Protein AF-A0A8J7JXX5-F1 (afdb_monomer_lite)

Structure (mmCIF, N/CA/C/O backbone):
data_AF-A0A8J7JXX5-F1
#
_entry.id   AF-A0A8J7JXX5-F1
#
loop_
_atom_site.group_PDB
_atom_site.id
_atom_site.type_symbol
_atom_site.label_atom_id
_atom_site.label_alt_id
_atom_site.label_comp_id
_atom_site.label_asym_id
_atom_site.label_entity_id
_atom_site.label_seq_id
_atom_site.pdbx_PDB_ins_code
_atom_site.Cartn_x
_atom_site.Cartn_y
_atom_site.Cartn_z
_atom_site.occupancy
_atom_site.B_iso_or_equiv
_atom_site.auth_seq_id
_atom_site.auth_comp_id
_atom_site.auth_asym_id
_atom_site.auth_atom_id
_atom_site.pdbx_PDB_model_num
ATOM 1 N N . MET A 1 1 ? 9.045 -2.085 -5.0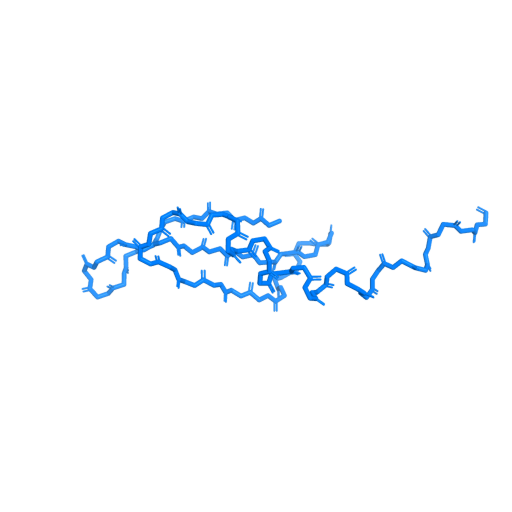64 1.00 83.50 1 MET A N 1
ATOM 2 C CA . MET A 1 1 ? 7.760 -2.136 -4.331 1.00 83.50 1 MET A CA 1
ATOM 3 C C . MET A 1 1 ? 8.007 -1.622 -2.930 1.00 83.50 1 MET A C 1
ATOM 5 O O . MET A 1 1 ? 9.000 -2.017 -2.335 1.00 83.50 1 MET A O 1
ATOM 9 N N . ASP A 1 2 ? 7.126 -0.763 -2.439 1.00 87.44 2 ASP A N 1
ATOM 10 C CA . ASP A 1 2 ? 7.169 -0.184 -1.094 1.00 87.44 2 ASP A CA 1
ATOM 11 C C . ASP A 1 2 ? 5.975 -0.698 -0.262 1.00 87.44 2 ASP A C 1
ATOM 13 O O . ASP A 1 2 ? 4.888 -0.877 -0.817 1.00 87.44 2 ASP A O 1
ATOM 17 N N . GLU A 1 3 ? 6.171 -0.970 1.035 1.00 89.31 3 GLU A N 1
ATOM 18 C CA . GLU A 1 3 ? 5.128 -1.387 1.994 1.00 89.31 3 GLU A CA 1
ATOM 19 C C . GLU A 1 3 ? 5.047 -0.340 3.110 1.00 89.31 3 GLU A C 1
ATOM 21 O O . GLU A 1 3 ? 6.034 -0.073 3.793 1.00 89.31 3 GLU A O 1
ATOM 26 N N . THR A 1 4 ? 3.862 0.228 3.327 1.00 91.88 4 THR A N 1
ATOM 27 C CA . THR A 1 4 ? 3.608 1.180 4.413 1.00 91.88 4 THR A CA 1
ATOM 28 C C . THR A 1 4 ? 2.280 0.897 5.110 1.00 91.88 4 THR A C 1
ATOM 30 O O . THR A 1 4 ? 1.455 0.118 4.633 1.00 91.88 4 THR A O 1
ATOM 33 N N . TYR A 1 5 ? 2.062 1.527 6.259 1.00 93.06 5 TYR A N 1
ATOM 34 C CA . TYR A 1 5 ? 0.844 1.395 7.049 1.00 93.06 5 TYR A CA 1
ATOM 35 C C . TYR A 1 5 ? 0.054 2.689 7.043 1.00 93.06 5 TYR A C 1
ATOM 37 O O . TYR A 1 5 ? 0.567 3.743 7.415 1.00 93.06 5 TYR A O 1
ATOM 45 N N . ILE A 1 6 ? -1.226 2.598 6.688 1.00 94.56 6 ILE A N 1
ATOM 46 C CA . ILE A 1 6 ? -2.128 3.748 6.689 1.00 94.56 6 ILE A CA 1
ATOM 47 C C . ILE A 1 6 ? -3.396 3.452 7.482 1.00 94.56 6 ILE A C 1
ATOM 49 O O . ILE A 1 6 ? -3.853 2.311 7.570 1.00 94.56 6 ILE A O 1
ATOM 53 N N . LYS A 1 7 ? -3.994 4.499 8.051 1.00 95.94 7 LYS A N 1
ATOM 54 C CA . LYS A 1 7 ? -5.262 4.406 8.776 1.00 95.94 7 LYS A CA 1
ATOM 55 C C . LYS A 1 7 ? -6.404 4.832 7.857 1.00 95.94 7 LYS A C 1
ATOM 57 O O . LYS A 1 7 ? -6.498 5.996 7.482 1.00 95.94 7 LYS A O 1
ATOM 62 N N . VAL A 1 8 ? -7.288 3.900 7.507 1.00 92.38 8 VAL A N 1
ATOM 63 C CA . VAL A 1 8 ? -8.468 4.152 6.664 1.00 92.38 8 VAL A CA 1
ATOM 64 C C . VAL A 1 8 ? -9.721 3.966 7.506 1.00 92.38 8 VAL A C 1
ATOM 66 O O . VAL A 1 8 ? -9.984 2.867 7.991 1.00 92.38 8 VAL A O 1
ATOM 69 N N . LYS A 1 9 ? -10.497 5.044 7.689 1.00 93.31 9 LYS A N 1
ATOM 70 C CA . LYS A 1 9 ? -11.720 5.055 8.519 1.00 93.31 9 LYS A CA 1
ATOM 71 C C . LYS A 1 9 ? -11.505 4.449 9.916 1.00 93.31 9 LYS A C 1
ATOM 73 O O . LYS A 1 9 ? -12.303 3.652 10.393 1.00 93.31 9 LYS A O 1
ATOM 78 N N . GLY A 1 10 ? -10.389 4.790 10.556 1.00 94.81 10 GLY A N 1
ATOM 79 C CA . GLY A 1 10 ? -10.070 4.309 11.902 1.00 94.81 10 GLY A CA 1
ATOM 80 C C . GLY A 1 10 ? -9.337 2.964 11.962 1.00 94.81 10 GLY A C 1
ATOM 81 O O . GLY A 1 10 ? -8.773 2.652 13.007 1.00 94.81 10 GLY A O 1
ATOM 82 N N . VAL A 1 11 ? -9.266 2.213 10.858 1.00 94.50 11 VAL A N 1
ATOM 83 C CA . VAL A 1 11 ? -8.653 0.876 10.805 1.00 94.50 11 VAL A CA 1
ATOM 84 C C . VAL A 1 11 ? -7.292 0.933 10.117 1.00 94.50 11 VAL A C 1
ATOM 86 O O . VAL A 1 11 ? -7.159 1.513 9.038 1.00 94.50 11 VAL A O 1
ATOM 89 N N . TRP A 1 12 ? -6.282 0.319 10.732 1.00 94.75 12 TRP A N 1
ATOM 90 C CA . TRP A 1 12 ? -4.954 0.175 10.138 1.00 94.75 12 TRP A CA 1
ATOM 91 C C . TRP A 1 12 ? -4.967 -0.844 9.004 1.00 94.75 12 TRP A C 1
ATOM 93 O O . TRP A 1 12 ? -5.517 -1.936 9.142 1.00 94.75 12 TRP A O 1
ATOM 103 N N . LYS A 1 13 ? -4.360 -0.473 7.880 1.00 95.00 13 LYS A N 1
ATOM 104 C CA . LYS A 1 13 ? -4.244 -1.304 6.686 1.00 95.00 13 LYS A CA 1
ATOM 105 C C . LYS A 1 13 ? -2.845 -1.182 6.098 1.00 95.00 13 LYS A C 1
ATOM 107 O O . LYS A 1 13 ? -2.203 -0.137 6.212 1.00 95.00 13 LYS A O 1
ATOM 112 N N . TYR A 1 14 ? -2.416 -2.248 5.441 1.00 94.31 14 TYR A N 1
ATOM 113 C CA . TYR A 1 14 ? -1.167 -2.307 4.700 1.00 94.31 14 TYR A CA 1
ATOM 114 C C . TYR A 1 14 ? -1.392 -1.728 3.313 1.00 94.31 14 TYR A C 1
ATOM 116 O O . TYR A 1 14 ? -2.253 -2.206 2.573 1.00 94.31 14 TYR A O 1
ATOM 124 N N . LEU A 1 15 ? -0.627 -0.704 2.969 1.00 93.56 15 LEU A N 1
ATOM 125 C CA . LEU A 1 15 ? -0.581 -0.132 1.638 1.00 93.56 15 LEU A CA 1
ATOM 126 C C . LEU A 1 15 ? 0.705 -0.590 0.958 1.00 93.56 15 LEU A C 1
ATOM 128 O O . LEU A 1 15 ? 1.805 -0.271 1.403 1.00 93.56 15 LEU A O 1
ATOM 132 N N . TYR A 1 16 ? 0.551 -1.298 -0.148 1.00 93.62 16 TYR A N 1
ATOM 133 C CA . TYR A 1 16 ? 1.638 -1.661 -1.037 1.00 93.62 16 TYR A CA 1
ATOM 134 C C . TYR A 1 16 ? 1.632 -0.747 -2.255 1.00 93.62 16 TYR A C 1
ATOM 136 O O . TYR A 1 16 ? 0.572 -0.500 -2.833 1.00 93.62 16 TYR A O 1
ATOM 144 N N . ARG A 1 17 ? 2.805 -0.270 -2.670 1.00 92.19 17 ARG A N 1
ATOM 145 C CA . ARG A 1 17 ? 2.969 0.589 -3.851 1.00 92.19 17 ARG A CA 1
ATOM 146 C C . ARG A 1 17 ? 3.923 -0.052 -4.848 1.00 92.19 17 ARG A C 1
ATOM 148 O O . ARG A 1 17 ? 5.059 -0.394 -4.496 1.00 92.19 17 ARG A O 1
ATOM 155 N N . ALA A 1 18 ? 3.491 -0.188 -6.097 1.00 90.50 18 ALA A N 1
ATOM 156 C CA . ALA A 1 18 ? 4.403 -0.420 -7.207 1.00 90.50 18 ALA A CA 1
ATOM 157 C C . ALA A 1 18 ? 4.997 0.914 -7.633 1.00 90.50 18 ALA A C 1
ATOM 159 O O . ALA A 1 18 ? 4.273 1.829 -8.006 1.00 90.50 18 ALA A O 1
ATOM 160 N N . VAL A 1 19 ? 6.319 0.993 -7.589 1.00 88.62 19 VAL A N 1
ATOM 161 C CA . VAL A 1 19 ? 7.092 2.131 -8.076 1.00 88.62 19 VAL A CA 1
ATOM 162 C C . VAL A 1 19 ? 8.043 1.629 -9.153 1.00 88.62 19 VAL A C 1
ATOM 164 O O . VAL A 1 19 ? 8.547 0.505 -9.033 1.00 88.62 19 VAL A O 1
ATOM 167 N N . ASP A 1 20 ? 8.239 2.418 -10.203 1.00 85.12 20 ASP A N 1
ATOM 168 C CA . ASP A 1 20 ? 9.257 2.148 -11.216 1.00 85.12 20 ASP A CA 1
ATOM 169 C C . ASP A 1 20 ? 10.659 2.561 -10.726 1.00 85.12 20 ASP A C 1
ATOM 171 O O . ASP A 1 20 ? 10.840 3.045 -9.605 1.00 85.12 20 ASP A O 1
ATOM 175 N N . SER A 1 21 ? 11.674 2.354 -11.566 1.00 83.62 21 SER A N 1
ATOM 176 C CA . SER A 1 21 ? 13.064 2.713 -11.256 1.00 83.62 21 SER A CA 1
ATOM 177 C C . SER A 1 21 ? 13.315 4.220 -11.166 1.00 83.62 21 SER A C 1
ATOM 179 O O . SER A 1 21 ? 14.335 4.625 -10.618 1.00 83.62 21 SER A O 1
ATOM 181 N N . GLN A 1 22 ? 12.418 5.048 -11.704 1.00 88.00 22 GLN A N 1
ATOM 182 C CA . GLN A 1 22 ? 12.476 6.508 -11.620 1.00 88.00 22 GLN A CA 1
ATOM 183 C C . GLN A 1 22 ? 11.714 7.047 -10.398 1.00 88.00 22 GLN A C 1
ATOM 185 O O . GLN A 1 22 ? 11.715 8.250 -10.152 1.00 88.00 22 GLN A O 1
ATOM 190 N N . GLY A 1 23 ? 11.089 6.168 -9.608 1.00 84.12 23 GLY A N 1
ATOM 191 C CA . GLY A 1 23 ? 10.297 6.540 -8.440 1.00 84.12 23 GLY A CA 1
ATOM 192 C C . GLY A 1 23 ? 8.859 6.943 -8.770 1.00 84.12 23 GLY A C 1
ATOM 193 O O . GLY A 1 23 ? 8.131 7.360 -7.865 1.00 84.12 23 GLY A O 1
ATOM 194 N N . ASN A 1 24 ? 8.408 6.789 -10.019 1.00 86.81 24 ASN A N 1
ATOM 195 C CA . ASN A 1 24 ? 7.012 7.032 -10.365 1.00 86.81 24 ASN A CA 1
ATOM 196 C C . ASN A 1 24 ? 6.150 5.905 -9.810 1.00 86.81 24 ASN A C 1
ATOM 198 O O . ASN A 1 24 ? 6.497 4.725 -9.897 1.00 86.81 24 ASN A O 1
ATOM 202 N N . THR A 1 25 ? 5.000 6.262 -9.242 1.00 87.38 25 THR A N 1
ATOM 203 C CA . THR A 1 25 ? 4.075 5.253 -8.727 1.00 87.38 25 THR A CA 1
ATOM 204 C C . THR A 1 25 ? 3.208 4.714 -9.856 1.00 87.38 25 THR A C 1
ATOM 206 O O . THR A 1 25 ? 2.506 5.472 -10.517 1.00 87.38 25 THR A O 1
ATOM 209 N N . LEU A 1 26 ? 3.265 3.401 -10.060 1.00 87.50 26 LEU A N 1
ATOM 210 C CA . LEU A 1 26 ? 2.527 2.684 -11.093 1.00 87.50 26 LEU A CA 1
ATOM 211 C C . LEU A 1 26 ? 1.135 2.272 -10.605 1.00 87.50 26 LEU A C 1
ATOM 213 O O . LEU A 1 26 ? 0.157 2.446 -11.322 1.00 87.50 26 LEU A O 1
ATOM 217 N N . ASP A 1 27 ? 1.046 1.704 -9.397 1.00 89.62 27 ASP A N 1
ATOM 218 C CA . ASP A 1 27 ? -0.214 1.208 -8.834 1.00 89.62 27 ASP A CA 1
ATOM 219 C C . ASP A 1 27 ? -0.121 1.005 -7.310 1.00 89.62 27 ASP A C 1
ATOM 221 O O . ASP A 1 27 ? 0.972 0.977 -6.731 1.00 89.62 27 ASP A O 1
ATOM 225 N N . PHE A 1 28 ? -1.270 0.819 -6.661 1.00 90.62 28 PHE A N 1
ATOM 226 C CA . PHE A 1 28 ? -1.421 0.663 -5.220 1.00 90.62 28 PHE A CA 1
ATOM 227 C C . PHE A 1 28 ? -2.307 -0.543 -4.880 1.00 90.62 28 PHE A C 1
ATOM 229 O O . PHE A 1 28 ? -3.326 -0.790 -5.517 1.00 90.62 28 PHE A O 1
ATOM 236 N N . MET A 1 29 ? -1.970 -1.262 -3.811 1.00 91.56 29 MET A N 1
ATOM 237 C CA . MET A 1 29 ? -2.793 -2.339 -3.260 1.00 91.56 29 MET A CA 1
ATOM 238 C C . MET A 1 29 ? -2.980 -2.129 -1.760 1.00 91.56 29 MET A C 1
ATOM 240 O O . MET A 1 29 ? -2.011 -1.987 -1.020 1.00 91.56 29 MET A O 1
ATOM 244 N N . LEU A 1 30 ? -4.2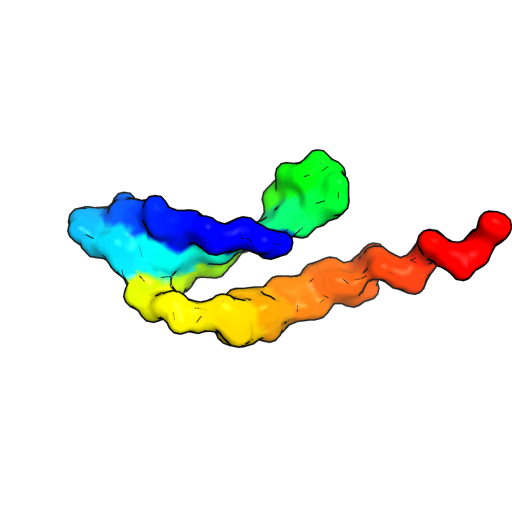31 -2.139 -1.302 1.00 92.56 30 LEU A N 1
ATOM 245 C CA . LEU A 1 30 ? -4.575 -2.018 0.112 1.00 92.56 30 LEU A CA 1
ATOM 246 C C . LEU A 1 30 ? -5.024 -3.376 0.655 1.00 92.56 30 LEU A C 1
ATOM 248 O O . LEU A 1 30 ? -5.959 -3.973 0.125 1.00 92.56 30 LEU A O 1
ATOM 252 N N . SER A 1 31 ? -4.399 -3.838 1.733 1.00 91.31 31 SER A N 1
ATOM 253 C CA . SER A 1 31 ? -4.721 -5.107 2.386 1.00 91.31 31 SER A CA 1
ATOM 254 C C . SER A 1 31 ? -4.998 -4.912 3.875 1.00 91.31 31 SER A C 1
ATOM 256 O O . SER A 1 31 ? -4.385 -4.078 4.541 1.00 91.31 31 SER A O 1
ATOM 258 N N . ALA A 1 32 ? -5.933 -5.694 4.414 1.00 91.25 32 ALA A N 1
ATOM 259 C CA . ALA A 1 32 ? -6.168 -5.761 5.857 1.00 91.25 32 ALA A CA 1
ATOM 260 C C . ALA A 1 32 ? -5.083 -6.577 6.584 1.00 91.25 32 ALA A C 1
ATOM 262 O O . ALA A 1 32 ? -4.875 -6.396 7.779 1.00 91.25 32 ALA A O 1
ATOM 263 N N . THR A 1 33 ? -4.381 -7.454 5.865 1.00 89.19 33 THR A N 1
ATOM 264 C CA . THR A 1 33 ? -3.337 -8.338 6.393 1.00 89.19 33 THR A CA 1
ATOM 265 C C . THR A 1 33 ? -2.007 -8.103 5.686 1.00 89.19 33 THR A C 1
ATOM 267 O O . THR A 1 33 ? -1.972 -7.653 4.535 1.00 89.19 33 THR A O 1
ATOM 270 N N . ARG A 1 34 ? -0.903 -8.441 6.362 1.00 88.81 34 ARG A N 1
ATOM 271 C CA . ARG A 1 34 ? 0.426 -8.425 5.750 1.00 88.81 34 ARG A CA 1
ATOM 272 C C . ARG A 1 34 ? 0.546 -9.596 4.790 1.00 88.81 34 ARG A C 1
ATOM 274 O O . ARG A 1 34 ? 0.790 -10.721 5.219 1.00 88.81 34 ARG A O 1
ATOM 281 N N . ASP A 1 35 ? 0.385 -9.340 3.501 1.00 87.00 35 ASP A N 1
ATOM 282 C CA . ASP A 1 35 ? 0.593 -10.354 2.471 1.00 87.00 35 ASP A CA 1
ATOM 283 C C . ASP A 1 35 ? 1.437 -9.795 1.327 1.00 87.00 35 ASP A C 1
ATOM 285 O O . ASP A 1 35 ? 0.968 -9.498 0.224 1.00 87.00 35 ASP A O 1
ATOM 289 N N . GLY A 1 36 ? 2.738 -9.693 1.601 1.00 87.31 36 GLY A N 1
ATOM 290 C CA . GLY A 1 36 ? 3.725 -9.293 0.606 1.00 87.31 36 GLY A CA 1
ATOM 291 C C . GLY A 1 36 ? 3.802 -10.253 -0.586 1.00 87.31 36 GLY A C 1
ATOM 292 O O . GLY A 1 36 ? 4.189 -9.833 -1.672 1.00 87.31 36 GLY A O 1
ATOM 293 N N . LYS A 1 37 ? 3.394 -11.525 -0.438 1.00 89.88 37 LYS A N 1
ATOM 294 C CA . LYS A 1 37 ? 3.376 -12.484 -1.555 1.00 89.88 37 LYS A CA 1
ATOM 295 C C . LYS A 1 37 ? 2.210 -12.201 -2.497 1.00 89.88 37 LYS A C 1
ATOM 297 O O . LYS A 1 37 ? 2.393 -12.249 -3.712 1.00 89.88 37 LYS A O 1
ATOM 302 N N . ALA A 1 38 ? 1.025 -11.902 -1.965 1.00 88.19 38 ALA A N 1
ATOM 303 C CA . ALA A 1 38 ? -0.110 -11.458 -2.769 1.00 88.19 38 ALA A CA 1
ATOM 304 C C . ALA A 1 38 ? 0.190 -10.133 -3.468 1.00 88.19 38 ALA A C 1
ATOM 306 O O . ALA A 1 38 ? -0.056 -10.031 -4.669 1.00 88.19 38 ALA A O 1
ATOM 307 N N . ALA A 1 39 ? 0.804 -9.179 -2.764 1.00 89.19 39 ALA A N 1
ATOM 308 C CA . ALA A 1 39 ? 1.255 -7.925 -3.359 1.00 89.19 39 ALA A CA 1
ATOM 309 C C . ALA A 1 39 ? 2.271 -8.163 -4.489 1.00 89.19 39 AL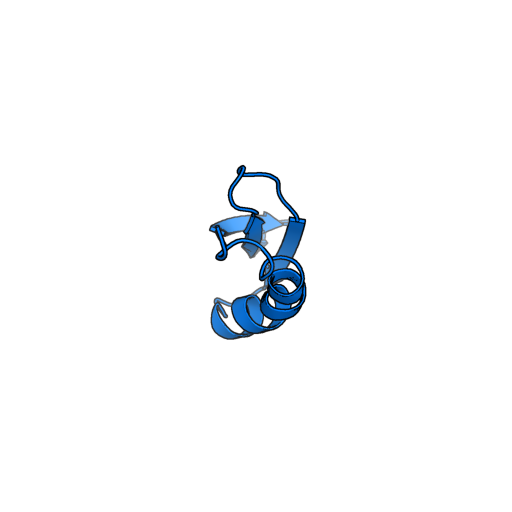A A C 1
ATOM 311 O O . ALA A 1 39 ? 2.090 -7.667 -5.598 1.00 89.19 39 ALA A O 1
ATOM 312 N N . ALA A 1 40 ? 3.288 -9.001 -4.267 1.00 87.88 40 ALA A N 1
ATOM 313 C CA . ALA A 1 40 ? 4.269 -9.340 -5.298 1.00 87.88 40 ALA A CA 1
ATOM 314 C C . ALA A 1 40 ? 3.617 -9.979 -6.537 1.00 87.88 40 ALA A C 1
ATOM 316 O O . ALA A 1 40 ? 3.928 -9.586 -7.659 1.00 87.88 40 ALA A O 1
ATOM 317 N N . ARG A 1 41 ? 2.667 -10.910 -6.358 1.00 89.75 41 ARG A N 1
ATOM 318 C CA . ARG A 1 41 ? 1.897 -11.492 -7.475 1.00 89.75 41 ARG A CA 1
ATOM 319 C C . ARG A 1 41 ? 1.054 -10.444 -8.200 1.00 89.75 41 ARG A C 1
ATOM 321 O O . ARG A 1 41 ? 1.006 -10.453 -9.426 1.00 89.75 41 ARG A O 1
ATOM 328 N N . PHE A 1 42 ? 0.413 -9.545 -7.455 1.00 85.25 42 PHE A N 1
ATOM 329 C CA . PHE A 1 42 ? -0.392 -8.464 -8.017 1.00 85.25 42 PHE A CA 1
ATOM 330 C C . PHE A 1 42 ? 0.455 -7.517 -8.875 1.00 85.25 42 PHE A C 1
ATOM 332 O O . PHE A 1 42 ? 0.015 -7.121 -9.954 1.00 85.25 42 PHE A O 1
ATOM 339 N N . PHE A 1 43 ? 1.681 -7.206 -8.445 1.00 84.31 43 PHE A N 1
ATOM 340 C CA . PHE A 1 43 ? 2.574 -6.307 -9.177 1.00 84.31 43 PHE A CA 1
ATOM 341 C C . PHE A 1 43 ? 3.444 -6.987 -10.238 1.00 84.31 43 PHE A C 1
ATOM 343 O O . PHE A 1 43 ? 3.917 -6.300 -11.139 1.00 84.31 43 PHE A O 1
ATOM 350 N N .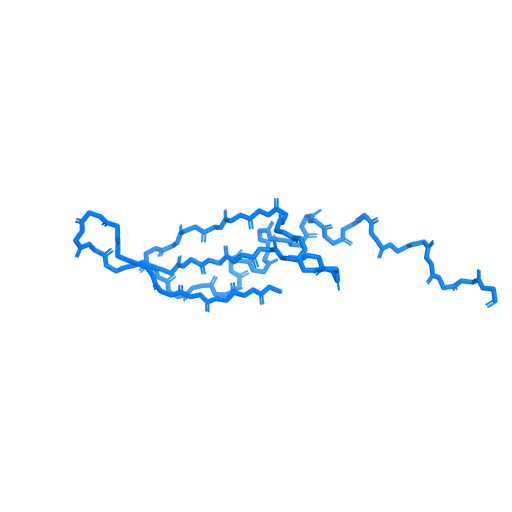 ALA A 1 44 ? 3.596 -8.315 -10.219 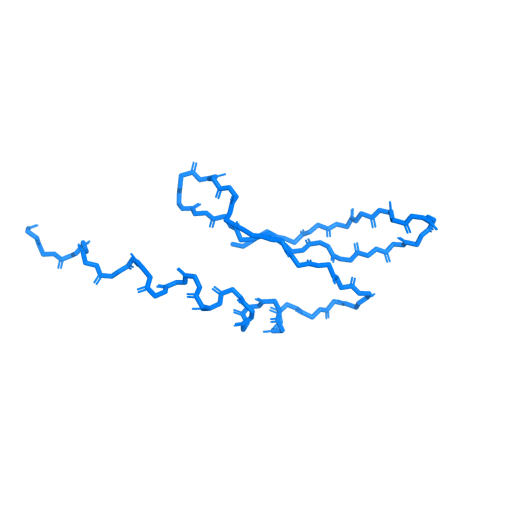1.00 84.25 44 ALA A N 1
ATOM 351 C CA . ALA A 1 44 ? 4.320 -9.058 -11.258 1.00 84.25 44 ALA A CA 1
ATOM 352 C C . ALA A 1 44 ? 3.758 -8.816 -12.675 1.00 84.25 44 ALA A C 1
ATOM 354 O O . ALA A 1 44 ? 4.480 -8.959 -13.661 1.00 84.25 44 ALA A O 1
ATOM 355 N N . LYS A 1 45 ? 2.491 -8.391 -12.791 1.00 76.19 45 LYS A N 1
ATOM 356 C CA . LYS A 1 45 ? 1.887 -7.979 -14.068 1.00 76.19 45 LYS A CA 1
ATOM 357 C C . LYS A 1 45 ? 2.536 -6.721 -14.668 1.00 76.19 45 LYS A C 1
ATOM 359 O O . LYS A 1 45 ? 2.572 -6.596 -15.886 1.00 76.19 45 LYS A O 1
ATOM 364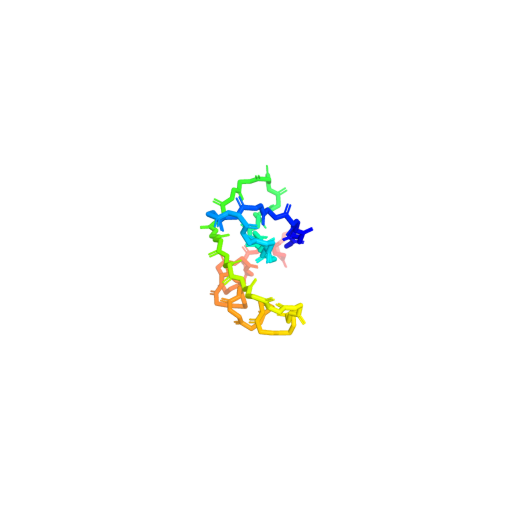 N N . TYR A 1 46 ? 3.086 -5.828 -13.841 1.00 72.94 46 TYR A N 1
ATOM 365 C CA . TYR A 1 46 ? 3.726 -4.581 -14.281 1.00 72.94 46 TYR A CA 1
ATOM 366 C C . TYR A 1 46 ? 5.196 -4.767 -14.679 1.00 72.94 46 TYR A C 1
ATOM 368 O O . TYR A 1 46 ? 5.721 -3.989 -15.470 1.00 72.94 46 TYR A O 1
ATOM 376 N N . SER A 1 47 ? 5.854 -5.830 -14.208 1.00 61.22 47 SER A N 1
ATOM 377 C CA . SER A 1 47 ? 7.249 -6.136 -14.560 1.00 61.22 47 SER A CA 1
ATOM 378 C C . SER A 1 47 ? 7.436 -6.671 -15.985 1.00 61.22 47 SER A C 1
ATOM 380 O O . SER A 1 47 ? 8.568 -6.788 -16.438 1.00 61.22 47 SER A O 1
ATOM 382 N N . LYS A 1 48 ? 6.360 -6.967 -16.728 1.00 56.69 48 LYS A N 1
ATOM 383 C CA . LYS A 1 48 ? 6.459 -7.468 -18.111 1.00 56.69 48 LYS A CA 1
ATOM 384 C C . LYS A 1 48 ? 6.780 -6.396 -19.160 1.00 56.69 48 LYS A C 1
ATOM 386 O O . LYS A 1 48 ? 6.962 -6.748 -20.318 1.00 56.69 48 LYS A O 1
ATOM 391 N N . HIS A 1 49 ? 6.865 -5.118 -18.783 1.00 50.72 49 HIS A N 1
ATOM 392 C CA . HIS A 1 49 ? 7.086 -4.021 -19.735 1.00 50.72 49 HIS A CA 1
ATOM 393 C C . HIS A 1 49 ? 8.528 -3.475 -19.769 1.00 50.72 49 HIS A C 1
ATOM 395 O O . HIS A 1 49 ? 8.800 -2.529 -20.500 1.00 50.72 49 HIS A O 1
ATOM 401 N N . SER A 1 50 ? 9.462 -4.056 -19.006 1.00 49.66 50 SER A N 1
ATOM 402 C CA . SER A 1 50 ? 10.868 -3.620 -18.976 1.00 49.66 50 SER A CA 1
ATOM 403 C C . SER A 1 50 ? 11.818 -4.814 -19.060 1.00 49.66 50 SER A C 1
ATOM 405 O O . SER A 1 50 ? 12.432 -5.241 -18.086 1.00 49.66 50 SER A O 1
ATOM 407 N N . THR A 1 51 ? 11.902 -5.426 -20.239 1.00 45.38 51 THR A N 1
ATOM 408 C CA . THR A 1 51 ? 13.015 -6.318 -20.605 1.00 45.38 51 THR A CA 1
ATOM 409 C C . THR A 1 51 ? 13.285 -6.165 -22.098 1.00 45.38 51 THR A C 1
ATOM 411 O O . THR A 1 51 ? 13.086 -7.084 -22.879 1.00 45.38 51 THR A O 1
ATOM 414 N N . LEU A 1 52 ? 13.685 -4.959 -22.500 1.00 46.56 52 LEU A N 1
ATOM 415 C CA . LEU A 1 52 ? 14.297 -4.673 -23.801 1.00 46.56 52 LEU A CA 1
ATOM 416 C C . LEU A 1 52 ? 15.361 -3.578 -23.635 1.00 46.56 52 LEU A C 1
ATOM 418 O O . LEU A 1 52 ? 15.336 -2.600 -24.357 1.00 46.56 52 LEU A O 1
ATOM 422 N N . TRP A 1 53 ? 16.262 -3.697 -22.655 1.00 50.00 53 TRP A N 1
ATOM 423 C CA . TRP A 1 53 ? 17.424 -2.800 -22.537 1.00 50.00 53 TRP A CA 1
ATOM 424 C C . TRP A 1 53 ? 18.604 -3.525 -21.879 1.00 50.00 53 TRP A C 1
ATOM 426 O O . TRP A 1 53 ? 19.005 -3.167 -20.782 1.00 50.00 53 TRP A O 1
ATOM 436 N N . LEU A 1 54 ? 19.119 -4.586 -22.508 1.00 48.69 54 LEU A N 1
ATOM 437 C CA . LEU A 1 54 ? 20.466 -5.126 -22.246 1.00 48.69 54 LEU A CA 1
ATOM 438 C C . LEU A 1 54 ? 21.022 -5.780 -23.526 1.00 48.69 54 LEU A C 1
ATOM 440 O O . LEU A 1 54 ? 21.328 -6.972 -23.572 1.00 48.69 54 LEU A O 1
ATOM 444 N N . HIS A 1 55 ? 21.113 -4.986 -24.587 1.00 38.19 55 HIS A N 1
ATOM 445 C CA . HIS A 1 55 ? 22.086 -5.204 -25.651 1.00 38.19 55 HIS A CA 1
ATOM 446 C C . HIS A 1 55 ? 22.433 -3.835 -26.223 1.00 38.19 55 HIS A C 1
ATOM 448 O O . HIS A 1 55 ? 21.571 -3.221 -26.839 1.00 38.19 55 HIS A O 1
ATOM 454 N N . GLU A 1 56 ? 23.629 -3.353 -25.898 1.00 47.97 56 GLU A N 1
ATOM 455 C CA . GLU A 1 56 ? 24.597 -2.659 -26.761 1.00 47.97 56 GLU A CA 1
ATOM 456 C C . GLU A 1 56 ? 25.920 -2.551 -25.991 1.00 47.97 56 GLU A C 1
ATOM 458 O O . GLU A 1 56 ? 25.881 -2.174 -24.795 1.00 47.97 56 GLU A O 1
#

Foldseek 3Di:
DDWDWDADPNAIWIKDFDADPVRHTDDIDIGSDPDVVVVCVVCVVVVPPPDDPPDD

Sequence (56 aa):
MDETYIKVKGVWKYLYRAVDSQGNTLDFMLSATRDGKAAARFFAKYSKHSTLWLHE

Secondary structure (DSSP, 8-state):
-EEEEEEETTEEEEEEEEE-TTS-EEEEEEESS--HHHHHHHHTTGGGG-------

pLDDT: mean 82.11, std 15.96, range [38.19, 95.94]

Radius of gyration: 13.74 Å; chains: 1; bounding box: 36×20×39 Å